Protein AF-A0ABD3DK93-F1 (afdb_monomer)

Mean predicted aligned error: 8.25 Å

Nearest PDB structures (foldseek):
  7utz-assembly1_R  TM=6.313E-01  e=1.796E-02  Homo sapiens
  1ltx-assembly1_A  TM=4.994E-01  e=2.872E-02  Rattus norvegicus
  8b41-assembly1_B  TM=4.022E-01  e=4.145E-03  Mus musculus
  4u09-assembly1_A  TM=5.143E-01  e=3.425E-02  Leptospira interrogans serovar Copenhageni str. Fiocruz L1-130
  7li3-assembly1_A  TM=7.058E-01  e=5.721E-01  Homo sapiens

Radius of gyration: 15.52 Å; Cα contacts (8 Å, |Δi|>4): 274; chains: 1; bounding box: 52×27×40 Å

Foldseek 3Di:
DDDPPPPLQQEDEDEAALPQQADDPVVLPSLSHAYYHYHHHNHQEHDLSCLSVQNHQEYEAENNQNHAYYHDLVSLVSVLNHQEYEYANYCHQADDDDDPDPDGHGDPVRCSSCLSHQFYYYNNDTDHNPPPPDD

Organism: NCBI:txid1961234

Structure (mmCIF, N/CA/C/O backbone):
data_AF-A0ABD3DK93-F1
#
_entry.id   AF-A0ABD3DK93-F1
#
loop_
_atom_site.group_PDB
_atom_site.id
_atom_site.type_symbol
_atom_site.label_atom_id
_atom_site.label_alt_id
_atom_site.label_comp_id
_atom_site.label_asym_id
_atom_site.label_entity_id
_atom_site.label_seq_id
_atom_site.pdbx_PDB_ins_code
_atom_site.Cartn_x
_atom_site.Cartn_y
_atom_site.Cartn_z
_atom_site.occupancy
_atom_site.B_iso_or_equiv
_atom_site.auth_seq_id
_atom_site.auth_comp_id
_atom_site.auth_asym_id
_atom_site.auth_atom_id
_atom_site.pdbx_PDB_model_num
ATOM 1 N N . MET A 1 1 ? -27.808 11.737 -18.098 1.00 34.97 1 MET A N 1
ATOM 2 C CA . MET A 1 1 ? -28.145 10.302 -18.000 1.00 34.97 1 MET A CA 1
ATOM 3 C C . MET A 1 1 ? -27.343 9.745 -16.838 1.00 34.97 1 MET A C 1
ATOM 5 O O . MET A 1 1 ? -26.133 9.908 -16.815 1.00 34.97 1 MET A O 1
ATOM 9 N N . LEU A 1 2 ? -28.058 9.290 -15.815 1.00 39.78 2 LEU A N 1
ATOM 10 C CA . LEU A 1 2 ? -27.597 9.026 -14.454 1.00 39.78 2 LEU A CA 1
ATOM 11 C C . LEU A 1 2 ? -26.837 7.696 -14.368 1.00 39.78 2 LEU A C 1
ATOM 13 O O . LEU A 1 2 ? -27.387 6.667 -14.738 1.00 39.78 2 LEU A O 1
ATOM 17 N N . LEU A 1 3 ? -25.623 7.713 -13.819 1.00 37.84 3 LEU A N 1
ATOM 18 C CA . LEU A 1 3 ? -24.943 6.522 -13.293 1.00 37.84 3 LEU A CA 1
ATOM 19 C C . LEU A 1 3 ? -24.379 6.845 -11.906 1.00 37.84 3 LEU A C 1
ATOM 21 O O . LEU A 1 3 ? -23.191 6.739 -11.632 1.00 37.84 3 LEU A O 1
ATOM 25 N N . GLN A 1 4 ? -25.273 7.259 -11.010 1.00 47.00 4 GLN A N 1
ATOM 26 C CA . GLN A 1 4 ? -25.020 7.249 -9.574 1.00 47.00 4 GLN A CA 1
ATOM 27 C C . GLN A 1 4 ? -25.451 5.886 -9.023 1.00 47.00 4 GLN A C 1
ATOM 29 O O . GLN A 1 4 ? -26.390 5.769 -8.247 1.00 47.00 4 GLN A O 1
ATOM 34 N N . CYS A 1 5 ? -24.760 4.841 -9.469 1.00 41.78 5 CYS A N 1
ATOM 35 C CA . CYS A 1 5 ? -24.745 3.545 -8.807 1.00 41.78 5 CYS A CA 1
ATOM 36 C C . CYS A 1 5 ? -23.303 3.315 -8.368 1.00 41.78 5 CYS A C 1
ATOM 38 O O . CYS A 1 5 ? -22.580 2.534 -8.981 1.00 41.78 5 CYS A O 1
ATOM 40 N N . TYR A 1 6 ? -22.860 4.032 -7.332 1.00 47.16 6 TYR A N 1
ATOM 41 C CA . TYR A 1 6 ? -21.658 3.631 -6.610 1.00 47.16 6 TYR A CA 1
ATOM 42 C C . TYR A 1 6 ? -22.011 2.340 -5.882 1.00 47.16 6 TYR A C 1
ATOM 44 O O . TYR A 1 6 ? -22.420 2.346 -4.724 1.00 47.16 6 TYR A O 1
ATOM 52 N N . THR A 1 7 ? -21.909 1.216 -6.589 1.00 51.84 7 THR A N 1
ATOM 53 C CA . THR A 1 7 ? -21.699 -0.072 -5.945 1.00 51.84 7 THR A CA 1
ATOM 54 C C . THR A 1 7 ? -20.577 0.162 -4.948 1.00 51.84 7 THR A C 1
ATOM 56 O O . THR A 1 7 ? -19.484 0.561 -5.355 1.00 51.84 7 THR A O 1
ATOM 59 N N . SER A 1 8 ? -20.861 0.019 -3.656 1.00 61.78 8 SER A N 1
ATOM 60 C CA . SER A 1 8 ? -19.859 0.074 -2.599 1.00 61.78 8 SER A CA 1
ATOM 61 C C . SER A 1 8 ? -18.884 -1.068 -2.856 1.00 61.78 8 SER A C 1
ATOM 63 O O . SER A 1 8 ? -19.081 -2.195 -2.394 1.00 61.78 8 SER A O 1
ATOM 65 N N . LEU A 1 9 ? -17.892 -0.814 -3.705 1.00 70.12 9 LEU A N 1
ATOM 66 C CA . LEU A 1 9 ? -16.920 -1.805 -4.097 1.00 70.12 9 LEU A CA 1
ATOM 67 C C . LEU A 1 9 ? -16.006 -1.984 -2.897 1.00 70.12 9 LEU A C 1
ATOM 69 O O . LEU A 1 9 ? -15.028 -1.269 -2.748 1.00 70.12 9 LEU A O 1
ATOM 73 N N . GLY A 1 10 ? -16.371 -2.896 -2.001 1.00 87.69 10 GLY A N 1
ATOM 74 C CA . GLY A 1 10 ? -15.604 -3.146 -0.787 1.00 87.69 10 GLY A CA 1
ATOM 75 C C . GLY A 1 10 ? -14.272 -3.829 -1.082 1.00 87.69 10 GLY A C 1
ATOM 76 O O . GLY A 1 10 ? -13.339 -3.704 -0.296 1.00 87.69 10 GLY A O 1
ATOM 77 N N . ARG A 1 11 ? -14.154 -4.532 -2.217 1.00 93.44 11 ARG A N 1
ATOM 78 C CA . ARG A 1 11 ? -12.939 -5.252 -2.611 1.00 93.44 11 ARG A CA 1
ATOM 79 C C . ARG A 1 11 ? -12.660 -5.096 -4.099 1.00 93.44 11 ARG A C 1
ATOM 81 O O . ARG A 1 11 ? -13.570 -5.258 -4.906 1.00 93.44 11 ARG A O 1
ATOM 88 N N . LEU A 1 12 ? -11.403 -4.847 -4.445 1.00 93.75 12 LEU A N 1
ATOM 89 C CA . LEU A 1 12 ? -10.925 -4.751 -5.819 1.00 93.75 12 LEU A CA 1
ATOM 90 C C . LEU A 1 12 ? -9.644 -5.570 -5.967 1.00 93.75 12 LEU A C 1
ATOM 92 O O . LEU A 1 12 ? -8.733 -5.464 -5.147 1.00 93.75 12 LEU A O 1
ATOM 96 N N . SER A 1 13 ? -9.574 -6.362 -7.030 1.00 94.19 13 SER A N 1
ATOM 97 C CA . SER A 1 13 ? -8.370 -7.084 -7.432 1.00 94.19 13 SER A CA 1
ATOM 98 C C . SER A 1 13 ? -7.970 -6.628 -8.824 1.00 94.19 13 SER A C 1
ATOM 100 O O . SER A 1 13 ? -8.784 -6.683 -9.744 1.00 94.19 13 SER A O 1
ATOM 102 N N . LEU A 1 14 ? -6.730 -6.172 -8.968 1.00 92.62 14 LEU A N 1
ATOM 103 C CA . LEU A 1 14 ? -6.162 -5.745 -10.238 1.00 92.62 14 LEU A CA 1
ATOM 104 C C . LEU A 1 14 ? -4.951 -6.604 -10.563 1.00 92.62 14 LEU A C 1
ATOM 106 O O . LEU A 1 14 ? -4.054 -6.762 -9.735 1.00 92.62 14 LEU A O 1
ATOM 110 N N . TYR A 1 15 ? -4.938 -7.113 -11.786 1.00 92.25 15 TYR A N 1
ATOM 111 C CA . TYR A 1 15 ? -3.822 -7.848 -12.354 1.00 92.25 15 TYR A CA 1
ATOM 112 C C . TYR A 1 15 ? -3.160 -6.943 -13.382 1.00 92.25 15 TYR A C 1
ATOM 114 O O . TYR A 1 15 ? -3.798 -6.528 -14.350 1.00 92.25 15 TYR A O 1
ATOM 122 N N . GLY A 1 16 ? -1.924 -6.565 -13.087 1.00 88.00 16 GLY A N 1
ATOM 123 C CA . GLY A 1 16 ? -1.071 -5.783 -13.955 1.00 88.00 16 GLY A CA 1
ATOM 124 C C . GLY A 1 16 ? -0.246 -6.667 -14.878 1.00 88.00 16 GLY A C 1
ATOM 125 O O . GLY A 1 16 ? -0.480 -7.868 -15.018 1.00 88.00 16 GLY A O 1
ATOM 126 N N . MET A 1 17 ? 0.717 -6.018 -15.519 1.00 86.75 17 MET A N 1
ATOM 127 C CA . MET A 1 17 ? 1.796 -6.651 -16.264 1.00 86.75 17 MET A CA 1
ATOM 128 C C . MET A 1 17 ? 3.098 -5.908 -15.945 1.00 86.75 17 MET A C 1
ATOM 130 O O . MET A 1 17 ? 3.076 -4.751 -15.509 1.00 86.75 17 MET A O 1
ATOM 134 N N . GLU A 1 18 ? 4.244 -6.522 -16.237 1.00 78.94 18 GLU A N 1
ATOM 135 C CA . GLU A 1 18 ? 5.567 -5.934 -15.978 1.00 78.94 18 GLU A CA 1
ATOM 136 C C . GLU A 1 18 ? 5.806 -4.567 -16.666 1.00 78.94 18 GLU A C 1
ATOM 138 O O . GLU A 1 18 ? 6.633 -3.771 -16.200 1.00 78.94 18 GLU A O 1
ATOM 143 N N . ASP A 1 19 ? 5.058 -4.271 -17.732 1.00 86.38 19 ASP A N 1
ATOM 144 C CA . ASP A 1 19 ? 5.118 -3.006 -18.476 1.00 86.38 19 ASP A CA 1
ATOM 145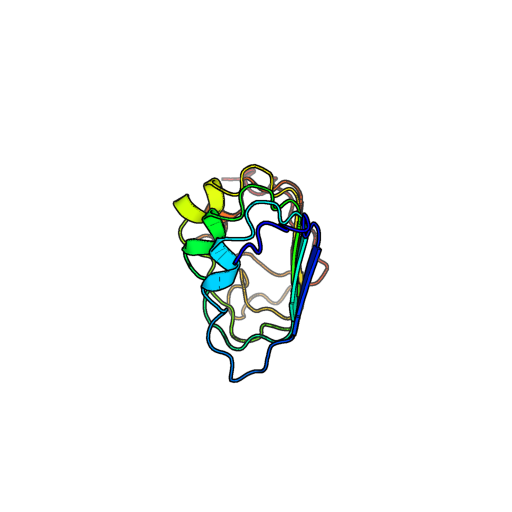 C C . ASP A 1 19 ? 4.108 -1.956 -17.977 1.00 86.38 19 ASP A C 1
ATOM 147 O O . ASP A 1 19 ? 4.108 -0.810 -18.428 1.00 86.38 19 ASP A O 1
ATOM 151 N N . TRP A 1 20 ? 3.233 -2.313 -17.032 1.00 89.44 20 TRP A N 1
ATOM 152 C CA . TRP A 1 20 ? 2.253 -1.393 -16.453 1.00 89.44 20 TRP A CA 1
ATOM 153 C C . TRP A 1 20 ? 2.910 -0.578 -15.346 1.00 89.44 20 TRP A C 1
ATOM 155 O O . TRP A 1 20 ? 2.874 -0.915 -14.162 1.00 89.44 20 TRP A O 1
ATOM 165 N N . VAL A 1 21 ? 3.538 0.514 -15.771 1.00 89.31 21 VAL A N 1
ATOM 166 C CA . VAL A 1 21 ? 4.329 1.404 -14.914 1.00 89.31 21 VAL A CA 1
ATOM 167 C C . VAL A 1 21 ? 3.492 2.277 -13.975 1.00 89.31 21 VAL A C 1
ATOM 169 O O . VAL A 1 21 ? 4.053 2.936 -13.102 1.00 89.31 21 VAL A O 1
ATOM 172 N N . CYS A 1 22 ? 2.165 2.296 -14.120 1.00 85.19 22 CYS A N 1
ATOM 173 C CA . CYS A 1 22 ? 1.270 3.052 -13.251 1.00 85.19 22 CYS A CA 1
ATOM 174 C C . CYS A 1 22 ? -0.104 2.388 -13.099 1.00 85.19 22 CYS A C 1
ATOM 176 O O . CYS A 1 22 ? -0.532 1.573 -13.916 1.00 85.19 22 CYS A O 1
ATOM 178 N N . LEU A 1 23 ? -0.802 2.775 -12.032 1.00 89.31 23 LEU A N 1
ATOM 179 C CA . LEU A 1 23 ? -2.213 2.465 -11.833 1.00 89.31 23 LEU A CA 1
ATOM 180 C C . LEU A 1 23 ? -3.092 3.553 -12.474 1.00 89.31 23 LEU A C 1
ATOM 182 O O . LEU A 1 23 ? -2.707 4.725 -12.427 1.00 89.31 23 LEU A O 1
ATOM 186 N N . PRO A 1 24 ? -4.284 3.203 -12.995 1.00 87.50 24 PRO A N 1
ATOM 187 C CA . PRO A 1 24 ? -5.248 4.184 -13.485 1.00 87.50 24 PRO A CA 1
ATOM 188 C C . PRO A 1 24 ? -5.650 5.165 -12.377 1.00 87.50 24 PRO A C 1
ATOM 190 O O . PRO A 1 24 ? -6.003 4.757 -11.268 1.00 87.50 24 PRO A O 1
ATOM 193 N N . ASP A 1 25 ? -5.623 6.460 -12.672 1.00 88.12 25 ASP A N 1
ATOM 194 C CA . ASP A 1 25 ? -5.939 7.526 -11.719 1.00 88.12 25 ASP A CA 1
ATOM 195 C C . ASP A 1 25 ? -7.415 7.536 -11.300 1.00 88.12 25 ASP A C 1
ATOM 197 O O . ASP A 1 25 ? -7.736 7.987 -10.206 1.00 88.12 25 ASP A O 1
ATOM 201 N N . GLN A 1 26 ? -8.315 6.951 -12.096 1.00 90.19 26 GLN A N 1
ATOM 202 C CA . GLN A 1 26 ? -9.740 6.814 -11.766 1.00 90.19 26 GLN A CA 1
ATOM 203 C C . GLN A 1 26 ? -9.968 6.045 -10.455 1.00 90.19 26 GLN A C 1
ATOM 205 O O . GLN A 1 26 ? -10.977 6.265 -9.779 1.00 90.19 26 GLN A O 1
ATOM 210 N N . LEU A 1 27 ? -9.026 5.179 -10.061 1.00 90.56 27 LEU A N 1
ATOM 211 C CA . LEU A 1 27 ? -9.082 4.439 -8.799 1.00 90.56 27 LEU A CA 1
ATOM 212 C C . LEU A 1 27 ? -9.083 5.362 -7.575 1.00 90.56 27 LEU A C 1
ATOM 214 O O . LEU A 1 27 ? -9.604 4.972 -6.532 1.00 90.56 27 LEU A O 1
ATOM 218 N N . GLN A 1 28 ? -8.597 6.602 -7.706 1.00 92.81 28 GLN A N 1
ATOM 219 C CA . GLN A 1 28 ? -8.614 7.595 -6.629 1.00 92.81 28 GLN A CA 1
ATOM 220 C C . GLN A 1 28 ? -10.025 7.919 -6.113 1.00 92.81 28 GLN A C 1
ATOM 222 O O . GLN A 1 28 ? -10.170 8.433 -5.007 1.00 92.81 28 GLN A O 1
ATOM 227 N N . HIS A 1 29 ? -11.065 7.647 -6.910 1.00 91.88 29 HIS A N 1
ATOM 228 C CA . HIS A 1 29 ? -12.458 7.927 -6.558 1.00 91.88 29 HIS A CA 1
ATOM 229 C C . HIS A 1 29 ? -13.144 6.769 -5.822 1.00 91.88 29 HIS A C 1
ATOM 231 O O . HIS A 1 29 ? -14.288 6.911 -5.390 1.00 91.88 29 HIS A O 1
ATOM 237 N N . LEU A 1 30 ? -12.467 5.631 -5.643 1.00 91.94 30 LEU A N 1
ATOM 238 C CA . LEU A 1 30 ? -12.994 4.464 -4.934 1.00 91.94 30 LEU A CA 1
ATOM 239 C C . LEU A 1 30 ? -12.856 4.626 -3.411 1.00 91.94 30 LEU A C 1
ATOM 241 O O . LEU A 1 30 ? -12.296 3.780 -2.722 1.00 91.94 30 LEU A O 1
ATOM 245 N N . THR A 1 31 ? -13.380 5.718 -2.858 1.00 90.94 31 THR A N 1
ATOM 246 C CA . THR A 1 31 ? -13.200 6.093 -1.442 1.00 90.94 31 THR A CA 1
ATOM 247 C C . THR A 1 31 ? -13.874 5.134 -0.454 1.00 90.94 31 THR A C 1
ATOM 249 O O . THR A 1 31 ? -13.534 5.128 0.728 1.00 90.94 31 THR A O 1
ATOM 252 N N . SER A 1 32 ? -14.812 4.300 -0.920 1.00 93.12 32 SER A N 1
ATOM 253 C CA . SER A 1 32 ? -15.450 3.223 -0.142 1.00 93.12 32 SER A CA 1
ATOM 254 C C . SER A 1 32 ? -14.713 1.878 -0.218 1.00 93.12 32 SER A C 1
ATOM 256 O O . SER A 1 32 ? -15.182 0.904 0.368 1.00 93.12 32 SER A O 1
ATOM 258 N N . LEU A 1 33 ? -13.592 1.797 -0.943 1.00 95.06 33 LEU A N 1
ATOM 259 C CA . LEU A 1 33 ? -12.823 0.565 -1.095 1.00 95.06 33 LEU A CA 1
ATOM 260 C C . LEU A 1 33 ? -12.185 0.154 0.230 1.00 95.06 33 LEU A C 1
ATOM 262 O O . LEU A 1 33 ? -11.439 0.927 0.818 1.00 95.06 33 LEU A O 1
ATOM 266 N N . GLU A 1 34 ? -12.450 -1.072 0.684 1.00 96.50 34 GLU A N 1
ATOM 267 C CA . GLU A 1 34 ? -11.919 -1.589 1.951 1.00 96.50 34 GLU A CA 1
ATOM 268 C C . GLU A 1 34 ? -10.744 -2.551 1.759 1.00 96.50 34 GLU A C 1
ATOM 270 O O . GLU A 1 34 ? -9.909 -2.705 2.648 1.00 96.50 34 GLU A O 1
ATOM 275 N N . THR A 1 35 ? -10.666 -3.229 0.617 1.00 96.69 35 THR A N 1
ATOM 276 C CA . THR A 1 35 ? -9.600 -4.184 0.311 1.00 96.69 35 THR A CA 1
ATOM 277 C C . THR A 1 35 ? -9.117 -4.007 -1.117 1.00 96.69 35 THR A C 1
ATOM 279 O O . THR A 1 35 ? -9.913 -4.068 -2.054 1.00 96.69 35 THR A O 1
ATOM 282 N N . LEU A 1 36 ? -7.809 -3.855 -1.287 1.00 96.81 36 LEU A N 1
ATOM 283 C CA . LEU A 1 36 ? -7.172 -3.761 -2.592 1.00 96.81 36 LEU A CA 1
ATOM 284 C C . LEU A 1 36 ? -6.109 -4.847 -2.732 1.00 96.81 36 LEU A C 1
ATOM 286 O O . LEU A 1 36 ? -5.227 -4.971 -1.883 1.00 96.81 36 LEU A O 1
ATOM 290 N N . TYR A 1 37 ? -6.189 -5.600 -3.823 1.00 96.06 37 TYR A N 1
ATOM 291 C CA . TYR A 1 37 ? -5.149 -6.522 -4.253 1.00 96.06 37 TYR A CA 1
ATOM 292 C C . TYR A 1 37 ? -4.535 -6.022 -5.555 1.00 96.06 37 TYR A C 1
ATOM 294 O O . TYR A 1 37 ? -5.261 -5.808 -6.528 1.00 96.06 37 TYR A O 1
ATOM 302 N N . LEU A 1 38 ? -3.215 -5.870 -5.577 1.00 94.94 38 LEU A N 1
ATOM 303 C CA . LEU A 1 38 ? -2.445 -5.557 -6.775 1.00 94.94 38 LEU A CA 1
ATOM 304 C C . LEU A 1 38 ? -1.481 -6.703 -7.060 1.00 94.94 38 LEU A C 1
ATOM 306 O O . LEU A 1 38 ? -0.697 -7.083 -6.189 1.00 94.94 38 LEU A O 1
ATOM 310 N N . TYR A 1 39 ? -1.552 -7.223 -8.280 1.00 93.44 39 TYR A N 1
ATOM 311 C CA . TYR A 1 39 ? -0.755 -8.349 -8.745 1.00 93.44 39 TYR A CA 1
ATOM 312 C C . TYR A 1 39 ? 0.099 -7.930 -9.941 1.00 93.44 39 TYR A C 1
ATOM 314 O O . TYR A 1 39 ? -0.444 -7.363 -10.882 1.00 93.44 39 TYR A O 1
ATOM 322 N N . ASP A 1 40 ? 1.397 -8.229 -9.914 1.00 92.25 40 ASP A N 1
ATOM 323 C CA . ASP A 1 40 ? 2.306 -8.152 -11.073 1.00 92.25 40 ASP A CA 1
ATOM 324 C C . ASP A 1 40 ? 2.359 -6.778 -11.776 1.00 92.25 40 ASP A C 1
ATOM 326 O O . ASP A 1 40 ? 2.357 -6.670 -13.000 1.00 92.25 40 ASP A O 1
ATOM 330 N N . PHE A 1 41 ? 2.383 -5.687 -11.004 1.00 92.44 41 PHE A N 1
ATOM 331 C CA . PHE A 1 41 ? 2.539 -4.340 -11.565 1.00 92.44 41 PHE A CA 1
ATOM 332 C C . PHE A 1 41 ? 4.012 -3.950 -11.735 1.00 92.44 41 PHE A C 1
ATOM 334 O O . PHE A 1 41 ? 4.819 -4.056 -10.807 1.00 92.44 41 PHE A O 1
ATOM 341 N N . GLY A 1 42 ? 4.329 -3.394 -12.907 1.00 91.12 42 GLY A N 1
ATOM 342 C CA . GLY A 1 42 ? 5.641 -2.860 -13.279 1.00 91.12 42 GLY A CA 1
ATOM 343 C C . GLY A 1 42 ? 6.012 -1.495 -12.691 1.00 91.12 42 GLY A C 1
ATOM 344 O O . GLY A 1 42 ? 7.052 -0.941 -13.044 1.00 91.12 42 GLY A O 1
ATOM 345 N N . MET A 1 43 ? 5.174 -0.921 -11.829 1.00 92.62 43 MET A N 1
ATOM 346 C CA . MET A 1 43 ? 5.400 0.399 -11.238 1.00 92.62 43 MET A CA 1
ATOM 347 C C . MET A 1 43 ? 6.517 0.391 -10.187 1.00 92.62 43 MET A C 1
ATOM 349 O O . MET A 1 43 ? 6.626 -0.532 -9.380 1.00 92.62 43 MET A O 1
ATOM 353 N N . GLU A 1 44 ? 7.315 1.459 -10.149 1.00 92.12 44 GLU A N 1
ATOM 354 C CA . GLU A 1 44 ? 8.364 1.629 -9.132 1.00 92.12 44 GLU A CA 1
ATOM 355 C C . GLU A 1 44 ? 7.850 2.223 -7.819 1.00 92.12 44 GLU A C 1
ATOM 357 O O . GLU A 1 44 ? 8.448 2.021 -6.758 1.00 92.12 44 GLU A O 1
ATOM 362 N N . ALA A 1 45 ? 6.729 2.938 -7.880 1.00 91.69 45 ALA A N 1
ATOM 363 C CA . ALA A 1 45 ? 6.122 3.598 -6.739 1.00 91.69 45 ALA A CA 1
ATOM 364 C C . ALA A 1 45 ? 4.598 3.480 -6.780 1.00 91.69 45 ALA A C 1
ATOM 366 O O . ALA A 1 45 ? 3.988 3.542 -7.848 1.00 91.69 45 ALA A O 1
ATOM 367 N N . LEU A 1 46 ? 3.983 3.367 -5.605 1.00 93.88 46 LEU A N 1
ATOM 368 C CA . LEU A 1 46 ? 2.550 3.602 -5.463 1.00 93.88 46 LEU A CA 1
ATOM 369 C C . LEU A 1 46 ? 2.256 5.111 -5.608 1.00 93.88 46 LEU A C 1
ATOM 371 O O . LEU A 1 46 ? 3.004 5.928 -5.067 1.00 93.88 46 LEU A O 1
ATOM 375 N N . PRO A 1 47 ? 1.183 5.503 -6.316 1.00 93.94 47 PRO A N 1
ATOM 376 C CA . PRO A 1 47 ? 0.894 6.908 -6.601 1.00 93.94 47 PRO A CA 1
ATOM 377 C C . PRO A 1 47 ? 0.404 7.678 -5.365 1.00 93.94 47 PRO A C 1
ATOM 379 O O . PRO A 1 47 ? -0.263 7.115 -4.503 1.00 93.94 47 PRO A O 1
ATOM 382 N N . GLU A 1 48 ? 0.654 8.992 -5.305 1.00 95.00 48 GLU A N 1
ATOM 383 C CA . GLU A 1 48 ? 0.256 9.852 -4.169 1.00 95.00 48 GLU A CA 1
ATOM 384 C C . GLU A 1 48 ? -1.247 9.824 -3.862 1.00 95.00 48 GLU A C 1
ATOM 386 O O . GLU A 1 48 ? -1.652 9.932 -2.703 1.00 95.00 48 GLU A O 1
ATOM 391 N N . TRP A 1 49 ? -2.088 9.620 -4.881 1.00 95.12 49 TRP A N 1
ATOM 392 C CA . TRP A 1 49 ? -3.535 9.533 -4.697 1.00 95.12 49 TRP A CA 1
ATOM 393 C C . TRP A 1 49 ? -3.972 8.313 -3.878 1.00 95.12 49 TRP A C 1
ATOM 395 O O . TRP A 1 49 ? -5.130 8.271 -3.471 1.00 95.12 49 TRP A O 1
ATOM 405 N N . PHE A 1 50 ? -3.083 7.356 -3.560 1.00 94.75 50 PHE A N 1
ATOM 406 C CA . PHE A 1 50 ? -3.403 6.254 -2.643 1.00 94.75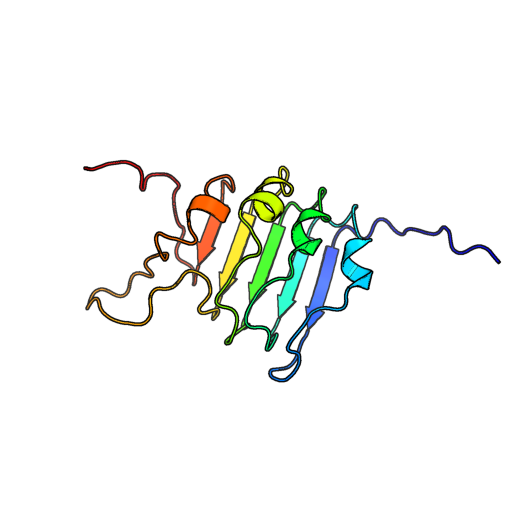 50 PHE A CA 1
ATOM 407 C C . PHE A 1 50 ? -3.992 6.754 -1.327 1.00 94.75 50 PHE A C 1
ATOM 409 O O . PHE A 1 50 ? -4.904 6.126 -0.802 1.00 94.75 50 PHE A O 1
ATOM 416 N N . GLY A 1 51 ? -3.538 7.912 -0.834 1.00 94.75 51 GLY A N 1
ATOM 417 C CA . GLY A 1 51 ? -4.073 8.531 0.379 1.00 94.75 51 GLY A CA 1
ATOM 418 C C . GLY A 1 51 ? -5.556 8.921 0.308 1.00 94.75 51 GLY A C 1
ATOM 419 O O . GLY A 1 51 ? -6.129 9.242 1.342 1.00 94.75 51 GLY A O 1
ATOM 420 N N . ASN A 1 52 ? -6.185 8.885 -0.872 1.00 96.12 52 ASN A N 1
ATOM 421 C CA . ASN A 1 52 ? -7.616 9.151 -1.056 1.00 96.12 52 ASN A CA 1
ATOM 422 C C . ASN A 1 52 ? -8.490 7.917 -0.761 1.00 96.12 52 ASN A C 1
ATOM 424 O O . ASN A 1 52 ? -9.709 8.033 -0.640 1.00 96.12 52 ASN A O 1
ATOM 428 N N . LEU A 1 53 ? -7.894 6.726 -0.633 1.00 95.38 53 LEU A N 1
ATOM 429 C CA . LEU A 1 53 ? -8.603 5.486 -0.306 1.00 95.38 53 LEU A CA 1
ATOM 430 C C . LEU A 1 53 ? -8.860 5.386 1.209 1.00 95.38 53 LEU A C 1
ATOM 432 O O . LEU A 1 53 ? -8.438 4.443 1.869 1.00 95.38 53 LEU A O 1
ATOM 436 N N . GLU A 1 54 ? -9.549 6.371 1.784 1.00 92.88 54 GLU A N 1
ATOM 437 C CA . GLU A 1 54 ? -9.717 6.534 3.241 1.00 92.88 54 GLU A CA 1
ATOM 438 C C . GLU A 1 54 ? -10.437 5.364 3.933 1.00 92.88 54 GLU A C 1
ATOM 440 O O . GLU A 1 54 ? -10.313 5.175 5.147 1.00 92.88 54 GLU A O 1
ATOM 445 N N . SER A 1 55 ? -11.211 4.573 3.182 1.00 95.88 55 SER A N 1
ATOM 446 C CA . SER A 1 55 ? -11.871 3.368 3.701 1.00 95.88 55 SER A CA 1
ATOM 447 C C . SER A 1 55 ? -11.008 2.111 3.645 1.00 95.88 55 SER A C 1
ATOM 449 O O . SER A 1 55 ? -11.436 1.082 4.170 1.00 95.88 55 SER A O 1
ATOM 451 N N . LEU A 1 56 ? -9.811 2.180 3.052 1.00 97.44 56 LEU A N 1
ATOM 452 C CA . LEU A 1 56 ? -8.960 1.020 2.829 1.00 97.44 56 LEU A CA 1
ATOM 453 C C . LEU A 1 56 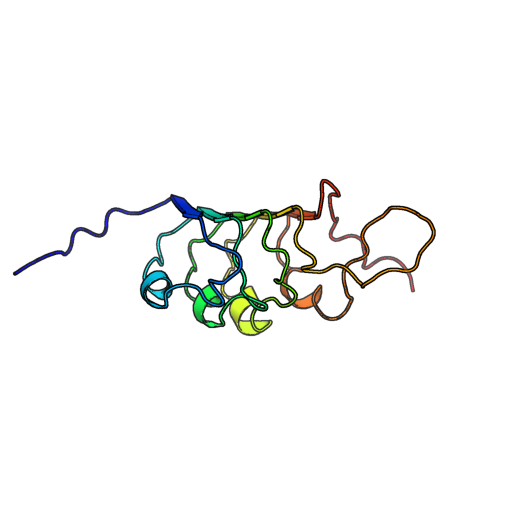? -8.489 0.451 4.164 1.00 97.44 56 LEU A C 1
ATOM 455 O O . LEU A 1 56 ? -7.833 1.128 4.950 1.00 97.44 56 LEU A O 1
ATOM 459 N N . LYS A 1 57 ? -8.827 -0.814 4.404 1.00 97.44 57 LYS A N 1
ATOM 460 C CA . LYS A 1 57 ? -8.448 -1.576 5.598 1.00 97.44 57 LYS A CA 1
ATOM 461 C C . LYS A 1 57 ? -7.310 -2.535 5.312 1.00 97.44 57 LYS A C 1
ATOM 463 O O . LYS A 1 57 ? -6.505 -2.809 6.199 1.00 97.44 57 LYS A O 1
ATOM 468 N N . VAL A 1 58 ? -7.251 -3.052 4.085 1.00 97.31 58 VAL A N 1
ATOM 469 C CA . VAL A 1 58 ? -6.287 -4.080 3.708 1.00 97.31 58 VAL A CA 1
ATOM 470 C C . VAL A 1 58 ? -5.698 -3.818 2.325 1.00 97.31 58 VAL A C 1
ATOM 472 O O . VAL A 1 58 ? -6.434 -3.647 1.352 1.00 97.31 58 VAL A O 1
ATOM 475 N N . LEU A 1 59 ? -4.368 -3.843 2.242 1.00 96.75 59 LEU A N 1
ATOM 476 C CA . LEU A 1 59 ? -3.608 -3.747 0.999 1.00 96.75 59 LEU A CA 1
ATOM 477 C C . LEU A 1 59 ? -2.733 -4.990 0.814 1.00 96.75 59 LEU A C 1
ATOM 479 O O . LEU A 1 59 ? -1.895 -5.299 1.663 1.00 96.75 59 LEU A O 1
ATOM 483 N N . TYR A 1 60 ? -2.917 -5.665 -0.316 1.00 95.50 60 TYR A N 1
ATOM 484 C CA . TYR A 1 60 ? -2.100 -6.787 -0.762 1.00 95.50 60 TYR A CA 1
ATOM 485 C C . TYR A 1 60 ? -1.318 -6.400 -2.014 1.00 95.50 60 TYR A C 1
ATOM 487 O O . TYR A 1 60 ? -1.903 -5.946 -2.999 1.00 95.50 60 TYR A O 1
ATOM 495 N N . LEU A 1 61 ? -0.006 -6.612 -1.976 1.00 94.56 61 LEU A N 1
ATOM 496 C CA . LEU A 1 61 ? 0.912 -6.392 -3.090 1.00 94.56 61 LEU A CA 1
ATOM 497 C C . LEU A 1 61 ? 1.625 -7.715 -3.377 1.00 94.56 61 LEU A C 1
ATOM 499 O O . LEU A 1 61 ? 2.398 -8.185 -2.543 1.00 94.56 61 LEU A O 1
ATOM 503 N N . LEU A 1 62 ? 1.349 -8.332 -4.522 1.00 92.50 62 LEU A N 1
ATOM 504 C CA . LEU A 1 62 ? 1.945 -9.610 -4.911 1.00 92.50 62 LEU A CA 1
ATOM 505 C C . LEU A 1 62 ? 2.672 -9.463 -6.247 1.00 92.50 62 LEU A C 1
ATOM 507 O O . LEU A 1 62 ? 2.116 -8.936 -7.205 1.00 92.50 62 LEU A O 1
ATOM 511 N N . ASP A 1 63 ? 3.914 -9.937 -6.305 1.00 92.12 63 ASP A N 1
ATOM 512 C CA . ASP A 1 63 ? 4.735 -9.987 -7.521 1.00 92.12 63 ASP A CA 1
ATOM 513 C C . ASP A 1 63 ? 4.975 -8.624 -8.203 1.00 92.12 63 ASP A C 1
ATOM 515 O O . ASP A 1 63 ? 5.387 -8.561 -9.358 1.00 92.12 63 ASP A O 1
ATOM 519 N N . CYS A 1 64 ? 4.813 -7.501 -7.493 1.00 92.00 64 CYS A N 1
ATOM 520 C CA . CYS A 1 64 ? 5.182 -6.173 -7.997 1.00 92.00 64 CYS A CA 1
ATOM 521 C C . CYS A 1 64 ? 6.709 -5.980 -7.928 1.00 92.00 64 CYS A C 1
ATOM 523 O O . CYS A 1 64 ? 7.232 -5.245 -7.088 1.00 92.00 64 CYS A O 1
ATOM 525 N N . LYS A 1 65 ? 7.446 -6.665 -8.808 1.00 90.19 65 LYS A N 1
ATOM 526 C CA . LYS A 1 65 ? 8.915 -6.821 -8.758 1.00 90.19 65 LYS A CA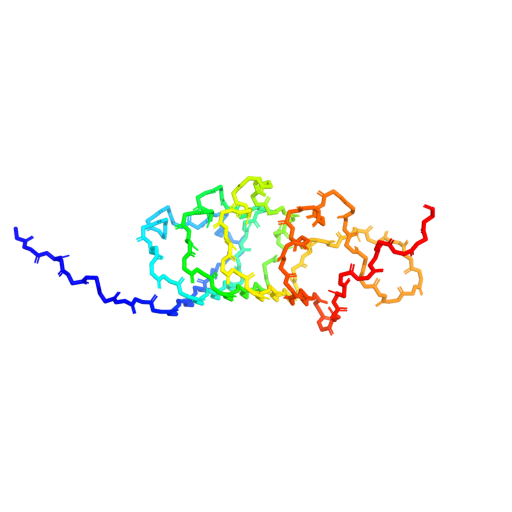 1
AT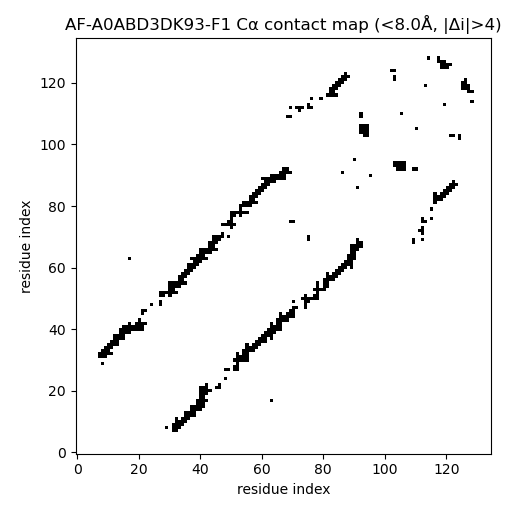OM 527 C C . LYS A 1 65 ? 9.717 -5.529 -8.905 1.00 90.19 65 LYS A C 1
ATOM 529 O O . LYS A 1 65 ? 10.895 -5.515 -8.562 1.00 90.19 65 LYS A O 1
ATOM 534 N N . LYS A 1 66 ? 9.113 -4.457 -9.420 1.00 91.00 66 LYS A N 1
ATOM 535 C CA . LYS A 1 66 ? 9.759 -3.143 -9.580 1.00 91.00 66 LYS A CA 1
ATOM 536 C C . LYS A 1 66 ? 9.403 -2.167 -8.456 1.00 91.00 66 LYS A C 1
ATOM 538 O O . LYS A 1 66 ? 10.078 -1.151 -8.317 1.00 91.00 66 LYS A O 1
ATOM 543 N N . LEU A 1 67 ? 8.410 -2.490 -7.624 1.00 91.00 67 LEU A N 1
ATOM 544 C CA . LEU A 1 67 ? 7.848 -1.585 -6.625 1.00 91.00 67 LEU A CA 1
ATOM 545 C C . LEU A 1 67 ? 8.805 -1.386 -5.448 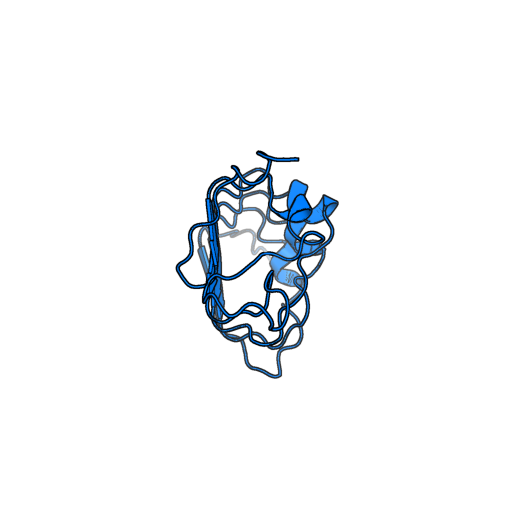1.00 91.00 67 LEU A C 1
ATOM 547 O O . LEU A 1 67 ? 8.979 -2.281 -4.629 1.00 91.00 67 LEU A O 1
ATOM 551 N N . LYS A 1 68 ? 9.404 -0.199 -5.350 1.00 87.19 68 LYS A N 1
ATOM 552 C CA . LYS A 1 68 ? 10.415 0.174 -4.345 1.00 87.19 68 LYS A CA 1
ATOM 553 C C . LYS A 1 68 ? 9.921 1.227 -3.361 1.00 87.19 68 LYS A C 1
ATOM 555 O O . LYS A 1 68 ? 10.429 1.291 -2.242 1.00 87.19 68 LYS A O 1
ATOM 560 N N . HIS A 1 69 ? 8.944 2.038 -3.763 1.00 88.38 69 HIS A N 1
ATOM 561 C CA . HIS A 1 69 ? 8.535 3.216 -3.007 1.00 88.38 69 HIS A CA 1
ATOM 562 C C . HIS A 1 69 ? 7.039 3.224 -2.686 1.00 88.38 69 HIS A C 1
ATOM 564 O O . HIS A 1 69 ? 6.179 2.981 -3.533 1.00 88.38 69 HIS A O 1
ATOM 570 N N . LEU A 1 70 ? 6.728 3.552 -1.436 1.00 92.19 70 LEU A N 1
ATOM 571 C CA . LEU A 1 70 ? 5.391 3.977 -1.025 1.00 92.19 70 LEU A CA 1
ATOM 572 C C . LEU A 1 70 ? 5.180 5.461 -1.371 1.00 92.19 70 LEU A C 1
ATOM 574 O O . LEU A 1 70 ? 6.184 6.181 -1.491 1.00 92.19 70 LEU A O 1
ATOM 578 N N . PRO A 1 71 ? 3.925 5.954 -1.435 1.00 93.56 71 PRO A N 1
ATOM 579 C CA . PRO A 1 71 ? 3.683 7.384 -1.573 1.00 93.56 71 PRO A CA 1
ATOM 580 C C . PRO A 1 71 ? 4.218 8.134 -0.344 1.00 93.56 71 PRO A C 1
ATOM 582 O O . PRO A 1 71 ? 4.761 7.548 0.605 1.00 93.56 71 PRO A O 1
ATOM 585 N N . SER A 1 72 ? 4.094 9.454 -0.348 1.00 94.88 72 SER A N 1
ATOM 586 C CA . SER A 1 72 ? 4.534 10.305 0.747 1.00 94.88 72 SER A CA 1
ATOM 587 C C . SER A 1 72 ? 3.982 9.834 2.096 1.00 94.88 72 SER A C 1
ATOM 589 O O . SER A 1 72 ? 2.898 9.254 2.209 1.00 94.88 72 SER A O 1
ATOM 591 N N . LYS A 1 73 ? 4.723 10.130 3.170 1.00 94.12 73 LYS A N 1
ATOM 592 C CA . LYS A 1 73 ? 4.268 9.847 4.538 1.00 94.12 73 LYS A CA 1
ATOM 593 C C . LYS A 1 73 ? 2.887 10.454 4.803 1.00 94.12 73 LYS A C 1
ATOM 595 O O . LYS A 1 73 ? 2.065 9.817 5.448 1.00 94.12 73 LYS A O 1
ATOM 600 N N . GLN A 1 74 ? 2.628 11.653 4.278 1.00 95.94 74 GLN A N 1
ATOM 601 C CA . GLN A 1 74 ? 1.342 12.325 4.423 1.00 95.94 74 GLN A CA 1
ATOM 602 C C . GLN A 1 74 ? 0.213 11.543 3.742 1.00 95.94 74 GLN A C 1
ATOM 604 O O . GLN A 1 74 ? -0.839 11.366 4.350 1.00 95.94 74 GLN A O 1
ATOM 609 N N . ALA A 1 75 ? 0.427 11.053 2.517 1.00 96.31 75 ALA A N 1
ATOM 610 C CA . ALA A 1 75 ? -0.552 10.220 1.825 1.00 96.31 75 ALA A CA 1
ATOM 611 C C . ALA A 1 75 ? -0.818 8.919 2.593 1.00 96.31 75 ALA A C 1
ATOM 613 O O . ALA A 1 75 ? -1.972 8.578 2.839 1.00 96.31 75 ALA A O 1
ATOM 614 N N . MET A 1 76 ? 0.234 8.242 3.061 1.00 95.56 76 MET A N 1
ATOM 615 C CA . MET A 1 76 ? 0.080 7.018 3.850 1.00 95.56 76 MET A CA 1
ATOM 616 C C . MET A 1 76 ? -0.655 7.257 5.172 1.00 95.56 76 MET A C 1
ATOM 618 O O . MET A 1 76 ? -1.485 6.449 5.554 1.00 95.56 76 MET A O 1
ATOM 622 N N . GLN A 1 77 ? -0.425 8.383 5.848 1.00 94.44 77 GLN A N 1
ATOM 623 C CA . GLN A 1 77 ? -1.121 8.718 7.097 1.00 94.44 77 GLN A CA 1
ATOM 624 C C . GLN A 1 77 ? -2.621 8.997 6.921 1.00 94.44 77 GLN A C 1
ATOM 626 O O . GLN A 1 77 ? -3.372 8.884 7.889 1.00 94.44 77 GLN A O 1
ATOM 631 N N . ARG A 1 78 ? -3.078 9.354 5.712 1.00 96.62 78 ARG A N 1
ATOM 632 C CA . ARG A 1 78 ? -4.516 9.501 5.420 1.00 96.62 78 ARG A CA 1
ATOM 633 C C . ARG A 1 78 ? -5.241 8.159 5.377 1.00 96.62 78 ARG A C 1
ATOM 635 O O . ARG A 1 78 ? -6.440 8.115 5.644 1.00 96.62 78 ARG A O 1
ATOM 642 N N . LEU A 1 79 ? -4.515 7.062 5.146 1.00 96.25 79 LEU A N 1
ATOM 643 C CA . LEU A 1 79 ? -5.017 5.688 5.223 1.00 96.25 79 LEU A CA 1
ATOM 644 C C . LEU A 1 79 ? -5.214 5.244 6.683 1.00 96.25 79 LEU A C 1
ATOM 646 O O . LEU A 1 79 ? -4.763 4.189 7.110 1.00 96.25 79 LEU A O 1
ATOM 650 N N . SER A 1 80 ? -5.917 6.060 7.466 1.00 94.12 80 SER A N 1
ATOM 651 C CA . SER A 1 80 ? -6.100 5.896 8.913 1.00 94.12 80 SER A CA 1
ATOM 652 C C . SER A 1 80 ? -6.819 4.603 9.313 1.00 94.12 80 SER A C 1
ATOM 654 O O . SER A 1 80 ? -6.691 4.158 10.452 1.00 94.12 80 SER A O 1
ATOM 656 N N . LYS A 1 81 ? -7.567 3.991 8.387 1.00 96.69 81 LYS A N 1
ATOM 657 C CA . LYS A 1 81 ? -8.258 2.710 8.587 1.00 96.69 81 LYS A CA 1
ATOM 658 C C . LYS A 1 81 ? -7.445 1.500 8.129 1.00 96.69 81 LYS A C 1
ATOM 660 O O . LYS A 1 81 ? -7.909 0.379 8.333 1.00 96.69 81 LYS A O 1
ATOM 665 N N . LEU A 1 82 ? -6.270 1.700 7.527 1.00 97.25 82 LEU A N 1
ATOM 666 C CA . LEU A 1 82 ? -5.433 0.622 7.014 1.00 97.25 82 LEU A CA 1
ATOM 667 C C . LEU A 1 82 ? -4.842 -0.151 8.188 1.00 97.25 82 LEU A C 1
ATOM 669 O O . LEU A 1 82 ? -3.931 0.308 8.873 1.00 97.25 82 LEU A O 1
ATOM 673 N N . THR A 1 83 ? -5.380 -1.342 8.425 1.00 96.19 83 THR A N 1
ATOM 674 C CA . THR A 1 83 ? -4.944 -2.201 9.524 1.00 96.19 83 THR A CA 1
ATOM 675 C C . THR A 1 83 ? -3.916 -3.229 9.082 1.00 96.19 83 THR A C 1
ATOM 677 O O . THR A 1 83 ? -3.138 -3.703 9.910 1.00 96.19 83 THR A O 1
ATOM 680 N N . ARG A 1 84 ? -3.900 -3.561 7.784 1.00 95.44 84 ARG A N 1
ATOM 681 C CA . ARG A 1 84 ? -3.070 -4.629 7.237 1.00 95.44 84 ARG A CA 1
ATOM 682 C C . ARG A 1 84 ? -2.429 -4.254 5.902 1.00 95.44 84 ARG A C 1
ATOM 684 O O . ARG A 1 84 ? -3.122 -3.932 4.938 1.00 95.44 84 ARG A O 1
ATOM 691 N N . LEU A 1 85 ? -1.108 -4.393 5.839 1.00 94.06 85 LEU A N 1
ATOM 692 C CA . LEU A 1 85 ? -0.303 -4.335 4.621 1.00 94.06 85 LEU A CA 1
ATOM 693 C C . LEU A 1 85 ? 0.442 -5.660 4.469 1.00 94.06 85 LEU A C 1
ATOM 695 O O . LEU A 1 85 ? 1.236 -6.025 5.335 1.00 94.06 85 LEU A O 1
ATOM 699 N N . GLN A 1 86 ? 0.202 -6.369 3.371 1.00 92.25 86 GLN A N 1
ATOM 700 C CA . GLN A 1 86 ? 0.930 -7.591 3.049 1.00 92.25 86 GLN A CA 1
ATOM 701 C C . GLN A 1 86 ? 1.614 -7.450 1.698 1.00 92.25 86 GLN A C 1
ATOM 703 O O . GLN A 1 86 ? 0.981 -7.082 0.707 1.00 92.25 86 GLN A O 1
ATOM 708 N N . THR A 1 87 ? 2.906 -7.754 1.665 1.00 90.88 87 THR A N 1
ATOM 709 C CA . THR A 1 87 ? 3.692 -7.777 0.437 1.00 90.88 87 THR A CA 1
ATOM 710 C C . THR A 1 87 ? 4.337 -9.141 0.250 1.00 90.88 87 THR A C 1
ATOM 712 O O . THR A 1 87 ? 4.795 -9.771 1.207 1.00 90.88 87 THR A O 1
ATOM 715 N N . TRP A 1 88 ? 4.355 -9.610 -0.991 1.00 90.06 88 TRP A N 1
ATOM 716 C CA . TRP A 1 88 ? 5.019 -10.844 -1.379 1.00 90.06 88 TRP A CA 1
ATOM 717 C C . TRP A 1 88 ? 5.720 -10.661 -2.717 1.00 90.06 88 TRP A C 1
ATOM 719 O O . TRP A 1 88 ? 5.123 -10.140 -3.660 1.00 90.06 88 TRP A O 1
ATOM 729 N N . SER A 1 89 ? 6.976 -11.097 -2.811 1.00 88.12 89 SER A N 1
ATOM 730 C CA . SER A 1 89 ? 7.812 -10.963 -4.012 1.00 88.12 89 SER A CA 1
ATOM 731 C C . SER A 1 89 ? 7.827 -9.532 -4.566 1.00 88.12 89 SER A C 1
ATOM 733 O O . SER A 1 89 ? 7.891 -9.297 -5.771 1.00 88.12 89 SER A O 1
ATOM 735 N N . CYS A 1 90 ? 7.779 -8.561 -3.652 1.00 86.88 90 CYS A N 1
ATOM 736 C CA . CYS A 1 90 ? 7.928 -7.139 -3.924 1.00 86.88 90 CYS A CA 1
ATOM 737 C C . CYS A 1 90 ? 9.223 -6.673 -3.248 1.00 86.88 90 CYS A C 1
ATOM 739 O O . CYS A 1 90 ? 9.376 -6.909 -2.049 1.00 86.88 90 CYS A O 1
ATOM 741 N N . PRO A 1 91 ? 10.135 -5.962 -3.935 1.00 82.31 91 PRO A N 1
ATOM 742 C CA . PRO A 1 91 ? 11.305 -5.391 -3.270 1.00 82.31 91 PRO A CA 1
ATOM 743 C C . PRO A 1 91 ? 10.938 -4.216 -2.350 1.00 82.31 91 PRO A C 1
ATOM 745 O O . PRO A 1 91 ? 11.804 -3.687 -1.656 1.00 82.31 91 PRO A O 1
ATOM 748 N N . LEU A 1 92 ? 9.665 -3.807 -2.333 1.00 73.88 92 LEU A N 1
ATOM 749 C CA . LEU A 1 92 ? 9.119 -2.768 -1.476 1.00 73.88 92 LEU A CA 1
ATOM 750 C C . LEU A 1 92 ? 9.519 -3.037 -0.027 1.00 73.88 92 LEU A C 1
ATOM 752 O O . LEU A 1 92 ? 9.305 -4.125 0.503 1.00 73.88 92 LEU A O 1
ATOM 756 N N . LEU A 1 93 ? 10.083 -2.014 0.613 1.00 68.12 93 LEU A N 1
ATOM 757 C CA . LEU A 1 93 ? 10.629 -2.065 1.967 1.00 68.12 93 LEU A CA 1
ATOM 758 C C . LEU A 1 93 ? 11.914 -2.882 2.127 1.00 68.12 93 LEU A C 1
ATOM 760 O O . LEU A 1 93 ? 12.536 -2.731 3.162 1.00 68.12 93 LEU A O 1
ATOM 764 N N . LEU A 1 94 ? 12.395 -3.689 1.187 1.00 67.56 94 LEU A N 1
ATOM 765 C CA . LEU A 1 94 ? 13.615 -4.475 1.401 1.00 67.56 94 LEU A CA 1
ATOM 766 C C . LEU A 1 94 ? 14.878 -3.662 1.078 1.00 67.56 94 LEU A C 1
ATOM 768 O O . LEU A 1 94 ? 14.995 -3.083 0.001 1.00 67.56 94 LEU A O 1
ATOM 772 N N . LYS A 1 95 ? 15.872 -3.646 1.984 1.00 60.88 95 LYS A N 1
ATOM 773 C CA . LYS A 1 95 ? 17.235 -3.232 1.599 1.00 60.88 95 LYS A CA 1
ATOM 774 C C . LYS A 1 95 ? 17.811 -4.281 0.649 1.00 60.88 95 LYS A C 1
ATOM 776 O O . LYS A 1 95 ? 17.865 -5.467 0.981 1.00 60.88 95 LYS A O 1
ATOM 781 N N . GLU A 1 96 ? 18.274 -3.826 -0.509 1.00 52.44 96 GLU A N 1
ATOM 782 C CA . GLU A 1 96 ? 19.015 -4.642 -1.463 1.00 52.44 96 GLU A CA 1
ATOM 783 C C . GLU A 1 96 ? 20.235 -5.274 -0.763 1.00 52.44 96 GLU A C 1
ATOM 785 O O . GLU A 1 96 ? 21.033 -4.593 -0.120 1.00 52.44 96 GLU A O 1
ATOM 790 N N . LYS A 1 97 ? 20.276 -6.612 -0.798 1.00 49.78 97 LYS A N 1
ATOM 791 C CA . LYS A 1 97 ? 21.283 -7.553 -0.271 1.00 49.78 97 LYS A CA 1
ATOM 792 C C . LYS A 1 97 ? 22.488 -6.955 0.482 1.00 49.78 97 LYS A C 1
ATOM 794 O O . LYS A 1 97 ? 23.407 -6.425 -0.132 1.00 49.78 97 LYS A O 1
ATOM 799 N N . ARG A 1 98 ? 22.584 -7.274 1.783 1.00 46.75 98 ARG A N 1
ATOM 800 C C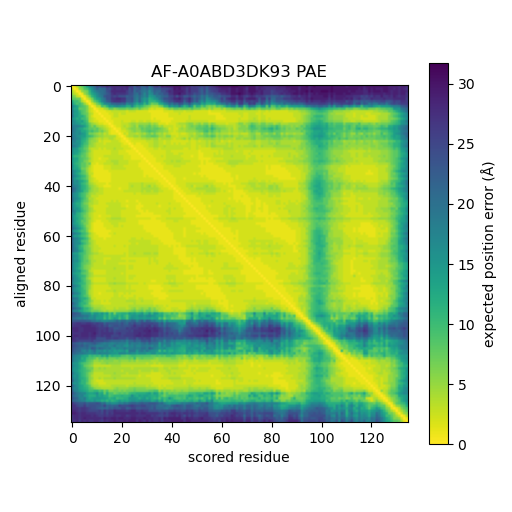A . ARG A 1 98 ? 23.736 -7.963 2.426 1.00 46.75 98 ARG A CA 1
ATOM 801 C C . ARG A 1 98 ? 23.508 -8.100 3.935 1.00 46.75 98 ARG A C 1
ATOM 803 O O . ARG A 1 98 ? 23.885 -7.250 4.734 1.00 46.75 98 ARG A O 1
ATOM 810 N N . SER A 1 99 ? 22.933 -9.222 4.342 1.00 46.44 99 SER A N 1
ATOM 811 C CA . SER A 1 99 ? 23.261 -9.820 5.633 1.00 46.44 99 SER A CA 1
ATOM 812 C C . SER A 1 99 ? 23.050 -11.319 5.496 1.00 46.44 99 SER A C 1
ATOM 814 O O . SER A 1 99 ? 21.997 -11.735 5.024 1.00 46.44 99 SER A O 1
ATOM 816 N N . ASN A 1 100 ? 24.048 -12.117 5.872 1.00 52.19 100 ASN A N 1
ATOM 817 C CA . ASN A 1 100 ? 24.084 -13.584 5.755 1.00 52.19 100 ASN A CA 1
ATOM 818 C C . ASN A 1 100 ? 22.995 -14.322 6.565 1.00 52.19 100 ASN A C 1
ATOM 820 O O . ASN A 1 100 ? 23.044 -15.538 6.705 1.00 52.19 100 ASN A O 1
ATOM 824 N N . ASN A 1 101 ? 22.006 -13.600 7.085 1.00 54.22 101 ASN A N 1
ATOM 825 C CA . ASN A 1 101 ? 20.900 -14.126 7.857 1.00 54.22 101 ASN A CA 1
ATOM 826 C C . ASN A 1 101 ? 19.626 -13.753 7.096 1.00 54.22 101 ASN A C 1
ATOM 828 O O . ASN A 1 101 ? 19.292 -12.573 7.062 1.00 54.22 101 ASN A O 1
ATOM 832 N N . ASN A 1 102 ? 18.960 -14.746 6.494 1.00 54.88 102 ASN A N 1
ATOM 833 C CA . ASN A 1 102 ? 17.764 -14.714 5.624 1.00 54.88 102 ASN A CA 1
ATOM 834 C C . ASN A 1 102 ? 16.519 -13.932 6.133 1.00 54.88 102 ASN A C 1
ATOM 836 O O . ASN A 1 102 ? 15.393 -14.289 5.799 1.00 54.88 102 ASN A O 1
ATOM 840 N N . LYS A 1 103 ? 16.652 -12.889 6.957 1.00 56.09 103 LYS A N 1
ATOM 841 C CA . LYS A 1 103 ? 15.535 -12.071 7.430 1.00 56.09 103 LYS A CA 1
ATOM 842 C C . LYS A 1 103 ? 15.439 -10.766 6.632 1.00 56.09 103 LYS A C 1
ATOM 844 O O . LYS A 1 103 ? 16.396 -9.985 6.652 1.00 56.09 103 LYS A O 1
ATOM 849 N N . PRO A 1 104 ? 14.291 -10.481 5.995 1.00 54.88 104 PRO A N 1
ATOM 850 C CA . PRO A 1 104 ? 14.052 -9.196 5.356 1.00 54.88 104 PRO A CA 1
ATOM 851 C C . PRO A 1 104 ? 14.161 -8.051 6.380 1.00 54.88 104 PRO A C 1
ATOM 853 O O . PRO A 1 104 ? 13.519 -8.052 7.436 1.00 54.88 104 PRO A O 1
ATOM 856 N N . ARG A 1 105 ? 15.009 -7.055 6.094 1.00 61.78 105 ARG A N 1
ATOM 857 C CA . ARG A 1 105 ? 15.114 -5.820 6.889 1.00 61.78 105 ARG A CA 1
ATOM 858 C C . ARG A 1 105 ? 14.464 -4.680 6.119 1.00 61.78 105 ARG A C 1
ATOM 860 O O . ARG A 1 105 ? 14.929 -4.350 5.031 1.00 61.78 105 ARG A O 1
ATOM 867 N N . ILE A 1 106 ? 13.440 -4.074 6.728 1.00 64.00 106 ILE A N 1
ATOM 868 C CA . ILE A 1 106 ? 12.822 -2.864 6.187 1.00 64.00 106 ILE A CA 1
ATOM 869 C C . ILE A 1 106 ? 13.855 -1.739 6.036 1.00 64.00 106 ILE A C 1
ATOM 871 O O . ILE A 1 106 ? 14.674 -1.550 6.939 1.00 64.00 106 ILE A O 1
ATOM 875 N N . VAL A 1 107 ? 13.812 -0.990 4.931 1.00 67.88 107 VAL A N 1
ATOM 876 C CA . VAL A 1 107 ? 14.550 0.267 4.771 1.00 67.88 107 VAL A CA 1
ATOM 877 C C . VAL A 1 107 ? 14.061 1.274 5.812 1.00 67.88 107 VAL A C 1
ATOM 879 O O . VAL A 1 107 ? 12.888 1.645 5.824 1.00 67.88 107 VAL A O 1
ATOM 882 N N . ASP A 1 108 ? 14.974 1.759 6.656 1.00 68.94 108 ASP A N 1
ATOM 883 C CA . ASP A 1 108 ? 14.665 2.694 7.748 1.00 68.94 108 ASP A CA 1
ATOM 884 C C . ASP A 1 108 ? 13.931 3.966 7.266 1.00 68.94 108 ASP A C 1
ATOM 886 O O . ASP A 1 108 ? 13.170 4.556 8.026 1.00 68.94 108 ASP A O 1
ATOM 890 N N . SER A 1 109 ? 14.102 4.364 5.997 1.00 73.69 109 SER A N 1
ATOM 891 C CA . SER A 1 109 ? 13.428 5.520 5.387 1.00 73.69 109 SER A CA 1
ATOM 892 C C . SER A 1 109 ? 11.954 5.287 5.039 1.00 73.69 109 SER A C 1
ATOM 894 O O . SER A 1 109 ? 11.181 6.243 5.026 1.00 73.69 109 SER A O 1
ATOM 896 N N . GLU A 1 110 ? 11.542 4.046 4.766 1.00 80.56 110 GLU A N 1
ATOM 897 C CA . GLU A 1 110 ? 10.155 3.731 4.394 1.00 80.56 110 GLU A CA 1
ATOM 898 C C . GLU A 1 110 ? 9.305 3.347 5.612 1.00 80.56 110 GLU A C 1
ATOM 900 O O . GLU A 1 110 ? 8.091 3.547 5.602 1.00 80.56 110 GLU A O 1
ATOM 905 N N . TRP A 1 111 ? 9.923 2.865 6.698 1.00 83.31 111 TRP A N 1
ATOM 906 C CA . TRP A 1 111 ? 9.203 2.486 7.920 1.00 83.31 111 TRP A CA 1
ATOM 907 C C . TRP A 1 111 ? 8.295 3.590 8.492 1.00 83.31 111 TRP A C 1
ATOM 909 O O . TRP A 1 111 ? 7.138 3.291 8.792 1.00 83.31 111 TRP A O 1
ATOM 919 N N . PRO A 1 112 ? 8.713 4.873 8.576 1.00 88.06 112 PRO A N 1
ATOM 920 C CA . PRO A 1 112 ? 7.857 5.944 9.092 1.00 88.06 112 PRO A CA 1
ATOM 921 C C . PRO A 1 112 ? 6.568 6.168 8.293 1.00 88.06 112 PRO A C 1
ATOM 923 O O . PRO A 1 112 ? 5.667 6.851 8.782 1.00 88.06 112 PRO A O 1
ATOM 926 N N . LYS A 1 113 ? 6.483 5.648 7.061 1.00 91.25 113 LYS A N 1
ATOM 927 C CA . LYS A 1 113 ? 5.280 5.723 6.228 1.00 91.25 113 LYS A CA 1
ATOM 928 C C . LYS A 1 113 ? 4.235 4.684 6.639 1.00 91.25 113 LYS A C 1
ATOM 930 O O . LYS A 1 113 ? 3.051 4.947 6.493 1.00 91.25 113 LYS A O 1
ATOM 935 N N . ILE A 1 114 ? 4.651 3.544 7.191 1.00 89.75 114 ILE A N 1
ATOM 936 C CA . ILE A 1 114 ? 3.779 2.397 7.516 1.00 89.75 114 ILE A CA 1
ATOM 937 C C . ILE A 1 114 ? 3.738 2.050 9.001 1.00 89.75 114 ILE A C 1
ATOM 939 O O . ILE A 1 114 ? 2.994 1.163 9.393 1.00 89.75 114 ILE A O 1
ATOM 943 N N . SER A 1 115 ? 4.480 2.763 9.848 1.00 89.25 115 SER A N 1
ATOM 944 C CA . SER A 1 115 ? 4.554 2.494 11.290 1.00 89.25 115 SER A CA 1
ATOM 945 C C . SER A 1 115 ? 3.222 2.655 12.038 1.00 89.25 115 SER A C 1
ATOM 947 O O . SER A 1 115 ? 3.130 2.271 13.197 1.00 89.25 115 SER A O 1
ATOM 949 N N . HIS A 1 116 ? 2.213 3.266 11.411 1.00 90.88 116 HIS A N 1
ATOM 950 C CA . HIS A 1 116 ? 0.858 3.398 11.955 1.00 90.88 116 HIS A CA 1
ATOM 951 C C . HIS A 1 116 ? -0.034 2.182 11.642 1.00 90.88 116 HIS A C 1
ATOM 953 O O . HIS A 1 116 ? -1.131 2.090 12.183 1.00 90.88 116 HIS A O 1
ATOM 959 N N . ILE A 1 117 ? 0.424 1.268 10.778 1.00 92.56 117 ILE A N 1
ATOM 960 C CA . ILE A 1 117 ? -0.300 0.064 10.369 1.00 92.56 117 ILE A CA 1
ATOM 961 C C . ILE A 1 117 ? 0.031 -1.054 11.374 1.00 92.56 117 ILE A C 1
ATOM 963 O O . ILE A 1 117 ? 1.197 -1.437 11.479 1.00 92.56 117 ILE A O 1
ATOM 967 N N . PRO A 1 118 ? -0.956 -1.601 12.107 1.00 90.62 118 PRO A N 1
ATOM 968 C CA . PRO A 1 118 ? -0.730 -2.640 13.113 1.00 90.62 118 PRO A CA 1
ATOM 969 C C . PRO A 1 118 ? -0.142 -3.940 12.558 1.00 90.62 118 PRO A C 1
ATOM 971 O O . PRO A 1 118 ? 0.669 -4.581 13.223 1.00 90.62 118 PRO A O 1
ATOM 974 N N . GLU A 1 119 ? -0.557 -4.354 11.358 1.00 91.75 119 GLU A N 1
ATOM 975 C CA . GLU A 1 119 ? -0.153 -5.627 10.769 1.00 91.75 119 GLU A CA 1
ATOM 976 C C . GLU A 1 119 ? 0.579 -5.411 9.441 1.00 91.75 119 GLU A C 1
ATOM 978 O O . GLU A 1 119 ? -0.035 -5.253 8.385 1.00 91.75 119 GLU A O 1
ATOM 983 N N . VAL A 1 120 ? 1.912 -5.445 9.487 1.00 89.62 120 VAL A N 1
ATOM 984 C CA . VAL A 1 120 ? 2.762 -5.411 8.292 1.00 89.62 120 VAL A CA 1
ATOM 985 C C . VAL A 1 120 ? 3.422 -6.776 8.105 1.00 89.62 120 VAL A C 1
ATOM 987 O O . VAL A 1 120 ? 4.147 -7.250 8.982 1.00 89.62 120 VAL A O 1
ATOM 990 N N . GLN A 1 121 ? 3.189 -7.403 6.954 1.00 88.00 121 GLN A N 1
ATOM 991 C CA . GLN A 1 121 ? 3.837 -8.653 6.550 1.00 88.00 121 GLN A CA 1
ATOM 992 C C . GLN A 1 121 ? 4.602 -8.455 5.243 1.00 88.00 121 GLN A C 1
ATOM 994 O O . GLN A 1 121 ? 4.061 -7.899 4.291 1.00 88.00 121 GLN A O 1
ATOM 999 N N . VAL A 1 122 ? 5.843 -8.936 5.193 1.00 84.94 122 VAL A N 1
ATOM 1000 C CA . VAL A 1 122 ? 6.695 -8.900 3.995 1.00 84.94 122 VAL A CA 1
ATOM 1001 C C . VAL A 1 122 ? 7.298 -10.283 3.797 1.00 84.94 122 VAL A C 1
ATOM 1003 O O . VAL A 1 122 ? 8.003 -10.758 4.686 1.00 84.94 122 VAL A O 1
ATOM 1006 N N . ASP A 1 123 ? 7.009 -10.937 2.670 1.00 83.25 123 ASP A N 1
ATOM 1007 C CA . ASP A 1 123 ? 7.508 -12.279 2.322 1.00 83.25 123 ASP A CA 1
ATOM 1008 C C . ASP A 1 123 ? 7.358 -13.289 3.481 1.00 83.25 123 ASP A C 1
ATOM 1010 O O . ASP A 1 123 ? 8.324 -13.902 3.935 1.00 83.25 123 ASP A O 1
ATOM 1014 N N . LEU A 1 124 ? 6.136 -13.409 4.021 1.00 72.06 124 LEU A N 1
ATOM 1015 C CA . LEU A 1 124 ? 5.775 -14.225 5.204 1.00 72.06 124 LEU A CA 1
ATOM 1016 C C . LEU A 1 124 ? 6.414 -13.821 6.533 1.00 72.06 124 LEU A C 1
ATOM 1018 O O . LEU A 1 124 ? 6.124 -14.437 7.560 1.00 72.06 124 LEU A O 1
ATOM 1022 N N . CYS A 1 125 ? 7.252 -12.790 6.568 1.00 74.31 125 CYS A N 1
ATOM 1023 C CA . CYS A 1 125 ? 7.774 -12.267 7.819 1.00 74.31 125 CYS A CA 1
ATOM 1024 C C . CYS A 1 125 ? 6.809 -11.227 8.388 1.00 74.31 125 CYS A C 1
ATOM 1026 O O . CYS A 1 125 ? 6.638 -10.146 7.824 1.00 74.31 125 CYS A O 1
ATOM 1028 N N . LEU A 1 126 ? 6.215 -11.541 9.542 1.00 69.56 126 LEU A N 1
ATOM 1029 C CA . LEU A 1 126 ? 5.536 -10.555 10.381 1.00 69.56 126 LEU A CA 1
ATOM 1030 C C . LEU A 1 126 ? 6.550 -9.531 10.885 1.00 69.56 126 LEU A C 1
ATOM 1032 O O . LEU A 1 126 ? 7.584 -9.883 11.461 1.00 69.56 126 LEU A O 1
ATOM 1036 N N . ILE A 1 127 ? 6.239 -8.258 10.686 1.00 70.25 127 ILE A N 1
ATOM 1037 C CA . ILE A 1 127 ? 7.071 -7.154 11.134 1.00 70.25 127 ILE A CA 1
ATOM 1038 C C . ILE A 1 127 ? 6.336 -6.468 12.274 1.00 70.25 127 ILE A C 1
ATOM 1040 O O . ILE A 1 127 ? 5.408 -5.695 12.056 1.00 70.25 127 ILE A O 1
ATOM 1044 N N . SER A 1 128 ? 6.746 -6.779 13.504 1.00 57.34 128 SER A N 1
ATOM 1045 C CA . SER A 1 128 ? 6.181 -6.145 14.690 1.00 57.34 128 SER A CA 1
ATOM 1046 C C . SER A 1 128 ? 6.635 -4.689 14.816 1.00 57.34 128 SER A C 1
ATOM 1048 O O . SER A 1 128 ? 7.755 -4.319 14.446 1.00 57.34 128 SER A O 1
ATOM 1050 N N . SER A 1 129 ? 5.764 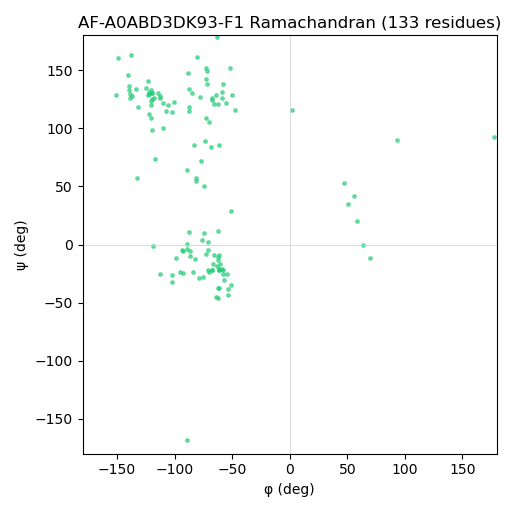-3.871 15.404 1.00 52.44 129 SER A N 1
ATOM 1051 C CA . SER A 1 129 ? 6.016 -2.481 15.800 1.00 52.44 129 SER A CA 1
ATOM 1052 C C . SER A 1 129 ? 7.140 -2.317 16.839 1.00 52.44 129 SER A C 1
ATOM 1054 O O . SER A 1 129 ? 7.590 -1.201 17.078 1.00 52.44 129 SER A O 1
ATOM 1056 N N . ASP A 1 130 ? 7.651 -3.410 17.417 1.00 48.97 130 ASP A N 1
ATOM 1057 C CA . ASP A 1 130 ? 8.641 -3.420 18.509 1.00 48.97 130 ASP A CA 1
ATOM 1058 C C . ASP A 1 130 ? 10.080 -3.054 18.098 1.00 48.97 130 ASP A C 1
ATOM 1060 O O . ASP A 1 130 ? 11.013 -3.159 18.897 1.00 48.97 130 ASP A O 1
ATOM 1064 N N . ARG A 1 131 ? 10.310 -2.564 16.874 1.00 52.03 131 ARG A N 1
ATOM 1065 C CA . ARG A 1 131 ? 11.645 -2.085 16.462 1.00 52.03 131 ARG A CA 1
ATOM 1066 C C . ARG A 1 131 ? 12.079 -0.771 17.131 1.00 52.03 131 ARG A C 1
ATOM 1068 O O . ARG A 1 131 ? 13.183 -0.312 16.859 1.00 52.03 131 ARG A O 1
ATOM 1075 N N . GLN A 1 132 ? 11.275 -0.199 18.032 1.00 45.94 132 GLN A N 1
ATOM 1076 C CA . GLN A 1 132 ? 11.651 0.960 18.855 1.00 45.94 132 GLN A CA 1
ATOM 1077 C C . GLN A 1 132 ? 12.360 0.589 20.177 1.00 45.94 132 GLN A C 1
ATOM 1079 O O . GLN A 1 132 ? 12.532 1.442 21.044 1.00 45.94 132 GLN A O 1
ATOM 1084 N N . GLY A 1 133 ? 12.771 -0.670 20.361 1.00 41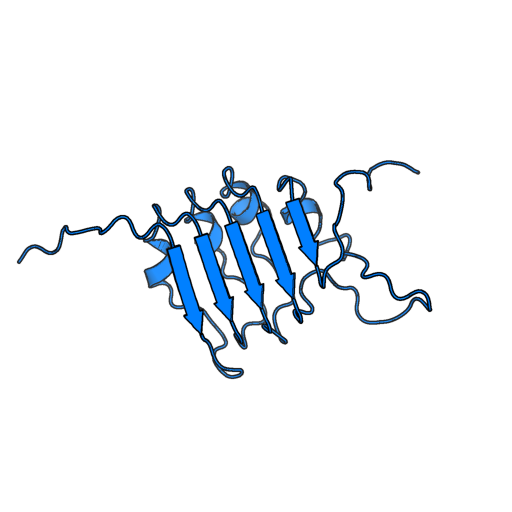.12 133 GLY A N 1
ATOM 1085 C CA . GLY A 1 133 ? 13.589 -1.096 21.496 1.00 41.12 133 GLY A CA 1
ATOM 1086 C C . GLY A 1 133 ? 15.058 -1.288 21.111 1.00 41.12 133 GLY A C 1
ATOM 1087 O O . GLY A 1 133 ? 15.374 -2.260 20.427 1.00 41.12 133 GLY A O 1
ATOM 1088 N N . ARG A 1 134 ? 15.935 -0.438 21.670 1.00 37.72 134 ARG A N 1
ATOM 1089 C CA . ARG A 1 134 ? 17.419 -0.409 21.607 1.00 37.72 134 ARG A CA 1
ATOM 1090 C C . ARG A 1 134 ? 18.010 0.472 20.497 1.00 37.72 134 ARG A C 1
ATOM 1092 O O . ARG A 1 134 ? 18.315 -0.006 19.409 1.00 37.72 134 ARG A O 1
ATOM 1099 N N . HIS A 1 135 ? 18.248 1.743 20.809 1.00 33.62 135 HIS A N 1
ATOM 1100 C CA . HIS A 1 135 ? 19.546 2.225 21.303 1.00 33.62 135 HIS A CA 1
ATOM 1101 C C . HIS A 1 135 ? 19.361 3.549 22.042 1.00 33.62 135 HIS A C 1
ATOM 1103 O O . HIS A 1 135 ? 18.472 4.322 21.624 1.00 33.62 135 HIS A O 1
#

Sequence (135 aa):
MLLQCYTSLGRLSLYGMEDWVCLPDQLQHLTSLETLYLYDFGMEALPEWFGNLESLKVLYLLDCKKLKHLPSKQAMQRLSKLTRLQTWSCPLLLKEKRSNNNKPRIVDSEWPKISHIPEVQVDLCLISSDRQGRH

pLDDT: mean 81.39, std 18.02, range [33.62, 97.44]

InterPro domains:
  IPR032675 Leucine-rich repeat domain superfamily [G3DSA:3.80.10.10] (2-118)
  IPR056789 R13L1/DRL21-like, LRR repeat region [PF25019] (25-83)

Secondary structure (DSSP, 8-state):
----------EEEEE--TT--S--GGGGG-TT--EEEEES---SB--GGGGG-TT--EEEEES-TT--B---HHHHHH-TT--EEEEES--TTBPPS--SS----B-TTTHHHHTT-SEEEETTEEE-GGGG---

Solvent-accessible surface area (backbone atoms only — not comparable to full-atom values): 7518 Å² total; per-residue (Å²): 136,88,80,89,70,78,69,74,48,45,64,49,78,46,79,53,38,73,81,36,56,66,77,72,73,75,61,45,72,46,38,60,23,28,31,41,36,43,31,29,30,27,16,46,50,52,60,59,55,61,27,45,28,43,42,23,29,35,43,39,41,36,48,20,64,50,23,56,40,75,41,52,50,69,25,42,60,45,28,73,50,29,43,35,41,37,36,32,68,37,50,47,47,48,57,81,86,88,66,102,57,97,64,89,48,68,34,80,83,54,45,79,40,50,70,84,35,76,40,37,32,49,69,89,42,75,50,70,85,71,79,83,69,88,133